Protein AF-A0AAQ1G7Q4-F1 (afdb_monomer)

Mean predicted aligned error: 9.94 Å

Solvent-accessible surface area (backbone atoms only — not comparable to full-atom values): 3122 Å² total; per-residue (Å²): 133,87,53,76,71,79,70,49,86,45,58,66,50,43,30,50,53,32,42,76,72,70,41,50,77,67,55,19,52,55,54,29,53,52,50,61,69,70,47,71,74,71,90,78,76,80,84,79,130

Secondary structure (DSSP, 8-state):
---GGGG--SHHHHHHHHHHTT--HHHHHHHHHHHHHHSPP-TTS----

pLDDT: mean 72.47, std 15.9, range [40.88, 90.19]

Radius of gyration: 13.02 Å; Cα contacts (8 Å, |Δi|>4): 22; chains: 1; bounding box: 40×16×26 Å

Sequence (49 aa):
MSTPRAAIKSIRDYEQFLKVRGFSCREAKILARAWRTLEPPAQGEGFRA

Foldseek 3Di:
DDDLVNVCPALVSQLVVVVVVVDDNVRSVVVSVVVVVVPDPPPDDDPDD

Structure (mmCIF, N/CA/C/O backbone):
data_AF-A0AAQ1G7Q4-F1
#
_entry.id   AF-A0AAQ1G7Q4-F1
#
loop_
_atom_site.group_PDB
_atom_site.id
_atom_site.type_symbol
_atom_site.label_atom_id
_atom_site.label_alt_id
_atom_site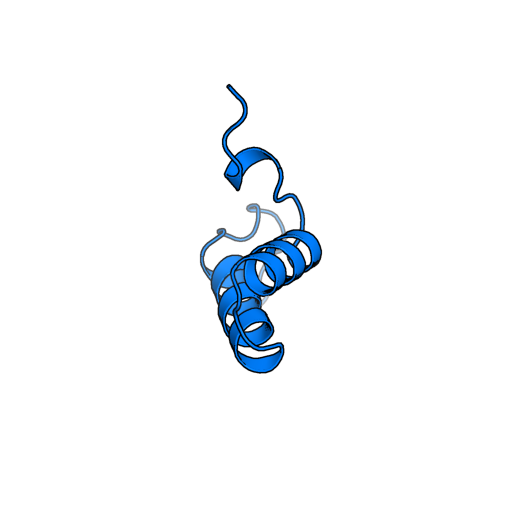.label_comp_id
_atom_site.label_asym_id
_atom_site.label_entity_id
_atom_site.label_seq_id
_atom_site.pdbx_PDB_ins_code
_atom_site.Cartn_x
_atom_site.Cartn_y
_atom_site.Cartn_z
_atom_site.occupancy
_atom_site.B_iso_or_equiv
_atom_site.auth_seq_id
_atom_site.auth_comp_id
_atom_site.auth_asym_id
_atom_site.auth_atom_id
_atom_site.pdbx_PDB_model_num
ATOM 1 N N . MET A 1 1 ? -13.445 11.373 -15.169 1.00 40.88 1 MET A N 1
ATOM 2 C CA . MET A 1 1 ? -13.417 10.850 -13.786 1.00 40.88 1 MET A CA 1
ATOM 3 C C . MET A 1 1 ? -11.994 10.422 -13.460 1.00 40.88 1 MET A C 1
ATOM 5 O O . MET A 1 1 ? -11.485 9.534 -14.132 1.00 40.88 1 MET A O 1
ATOM 9 N N . SER A 1 2 ? -11.332 11.079 -12.505 1.00 49.38 2 SER A N 1
ATOM 10 C CA . SER A 1 2 ? -9.969 10.719 -12.089 1.00 49.38 2 SER A CA 1
ATOM 11 C C . SER A 1 2 ? -10.013 9.424 -11.288 1.00 49.38 2 SER A C 1
ATOM 13 O O . SER A 1 2 ? -10.660 9.360 -10.245 1.00 49.38 2 SER A O 1
ATOM 15 N N . THR A 1 3 ? -9.370 8.372 -11.786 1.00 57.16 3 THR A N 1
ATOM 16 C CA . THR A 1 3 ? -9.281 7.119 -11.038 1.00 57.16 3 THR A CA 1
ATOM 17 C C . THR A 1 3 ? -8.425 7.346 -9.784 1.00 57.16 3 THR A C 1
ATOM 19 O O . THR A 1 3 ? -7.427 8.063 -9.856 1.00 57.16 3 THR A O 1
ATOM 22 N N . PRO A 1 4 ? -8.758 6.736 -8.631 1.00 61.81 4 PRO A N 1
ATOM 23 C CA . PRO A 1 4 ? -7.970 6.876 -7.403 1.00 61.81 4 PRO A CA 1
ATOM 24 C C . PRO A 1 4 ? -6.495 6.499 -7.601 1.00 61.81 4 PRO A C 1
ATOM 26 O O . PRO A 1 4 ? -5.620 7.037 -6.937 1.00 61.81 4 PRO A O 1
ATOM 29 N N . ARG A 1 5 ? -6.214 5.627 -8.577 1.00 60.06 5 ARG A N 1
ATOM 30 C CA . ARG A 1 5 ? -4.864 5.240 -8.996 1.00 60.06 5 ARG A CA 1
ATOM 31 C C . ARG A 1 5 ? -4.062 6.397 -9.609 1.00 60.06 5 ARG A C 1
ATOM 33 O O . ARG A 1 5 ? -2.861 6.448 -9.402 1.00 60.06 5 ARG A O 1
ATOM 40 N N . ALA A 1 6 ? -4.707 7.342 -10.296 1.00 60.66 6 ALA A N 1
ATOM 41 C CA . ALA A 1 6 ? -4.050 8.525 -10.864 1.00 60.66 6 ALA A CA 1
ATOM 42 C C . ALA A 1 6 ? -3.648 9.572 -9.803 1.00 60.66 6 ALA A C 1
ATOM 44 O O . ALA A 1 6 ? -2.855 10.468 -10.088 1.00 60.66 6 ALA A O 1
ATOM 45 N N . ALA A 1 7 ? -4.190 9.475 -8.583 1.00 67.38 7 ALA A N 1
ATOM 46 C CA . ALA A 1 7 ? -3.846 10.363 -7.472 1.00 67.38 7 ALA A CA 1
ATOM 47 C C . ALA A 1 7 ? -2.621 9.882 -6.673 1.00 67.38 7 ALA A C 1
ATOM 49 O O . ALA A 1 7 ? -2.024 10.666 -5.940 1.00 67.38 7 ALA A O 1
ATOM 50 N N . ILE A 1 8 ? -2.231 8.612 -6.817 1.00 76.81 8 ILE A N 1
ATOM 51 C CA . ILE A 1 8 ? -1.132 8.010 -6.060 1.00 76.81 8 ILE A CA 1
ATOM 52 C C . ILE A 1 8 ? 0.172 8.294 -6.802 1.00 76.81 8 ILE A C 1
ATOM 54 O O . ILE A 1 8 ? 0.506 7.620 -7.771 1.00 76.81 8 ILE A O 1
ATOM 58 N N . LYS A 1 9 ? 0.887 9.328 -6.355 1.00 77.44 9 LYS A N 1
ATOM 59 C CA . LYS A 1 9 ? 2.153 9.784 -6.958 1.00 77.44 9 LYS A CA 1
ATOM 60 C C . LYS A 1 9 ? 3.382 9.401 -6.141 1.00 77.44 9 LYS A C 1
ATOM 62 O O . LYS A 1 9 ? 4.508 9.638 -6.565 1.00 77.44 9 LYS A O 1
ATOM 67 N N . SER A 1 10 ? 3.174 8.855 -4.947 1.00 81.25 10 SER A N 1
ATOM 68 C CA . SER A 1 10 ? 4.244 8.465 -4.045 1.00 81.25 10 SER A CA 1
ATOM 69 C C . SER A 1 10 ? 3.858 7.239 -3.224 1.00 81.25 10 SER A C 1
ATOM 71 O O . SER A 1 10 ? 2.682 6.964 -2.976 1.00 81.25 10 SER A O 1
ATOM 73 N N . ILE A 1 11 ? 4.874 6.536 -2.721 1.00 82.94 11 ILE A N 1
ATOM 74 C CA . ILE A 1 11 ? 4.707 5.412 -1.786 1.00 82.94 11 ILE A CA 1
ATOM 75 C C . ILE A 1 11 ? 3.910 5.853 -0.552 1.00 82.94 11 ILE A C 1
ATOM 77 O O . ILE A 1 11 ? 3.098 5.092 -0.036 1.00 82.94 11 ILE A O 1
ATOM 81 N N . ARG A 1 12 ? 4.100 7.098 -0.099 1.00 83.19 12 ARG A N 1
ATOM 82 C CA . ARG A 1 12 ? 3.413 7.644 1.074 1.00 83.19 12 ARG A CA 1
ATOM 83 C C . ARG A 1 12 ? 1.923 7.867 0.812 1.00 83.19 12 ARG A C 1
ATOM 85 O O . ARG A 1 12 ? 1.116 7.581 1.692 1.00 83.19 12 ARG A O 1
ATOM 92 N N . ASP A 1 13 ? 1.562 8.322 -0.389 1.00 85.00 13 ASP A N 1
ATOM 93 C CA . ASP A 1 13 ? 0.159 8.427 -0.814 1.00 85.00 13 ASP A CA 1
ATOM 94 C C . ASP A 1 13 ? -0.498 7.049 -0.867 1.00 85.00 13 ASP A C 1
ATOM 96 O O . ASP A 1 13 ? -1.625 6.880 -0.405 1.00 85.00 13 ASP A O 1
ATOM 100 N N . TYR A 1 14 ? 0.229 6.040 -1.354 1.00 85.62 14 TYR A N 1
ATOM 101 C CA . TYR A 1 14 ? -0.256 4.664 -1.377 1.00 85.62 14 TYR A CA 1
ATOM 102 C C . TYR A 1 14 ? -0.440 4.095 0.040 1.00 85.62 14 TYR A C 1
ATOM 104 O O . TYR A 1 14 ? -1.462 3.479 0.334 1.00 85.62 14 TYR A O 1
ATOM 112 N N . GLU A 1 15 ? 0.492 4.360 0.963 1.00 87.19 15 GLU A N 1
ATOM 113 C CA . GLU A 1 15 ? 0.343 3.983 2.376 1.00 87.19 15 GLU A CA 1
ATOM 114 C C . GLU A 1 15 ? -0.881 4.640 3.027 1.00 87.19 15 GLU A C 1
ATOM 116 O O . GLU A 1 15 ? -1.614 3.976 3.761 1.00 87.19 15 GLU A O 1
ATOM 121 N N . GLN A 1 16 ? -1.112 5.933 2.780 1.00 87.25 16 GLN A N 1
ATOM 122 C CA . GLN A 1 16 ? -2.285 6.646 3.297 1.00 87.25 16 GLN A CA 1
ATOM 123 C C . GLN A 1 16 ? -3.580 6.101 2.693 1.00 87.25 16 GLN A C 1
ATOM 125 O O . GLN A 1 16 ? -4.540 5.855 3.421 1.00 87.25 16 GLN A O 1
ATOM 130 N N . PHE A 1 17 ? -3.587 5.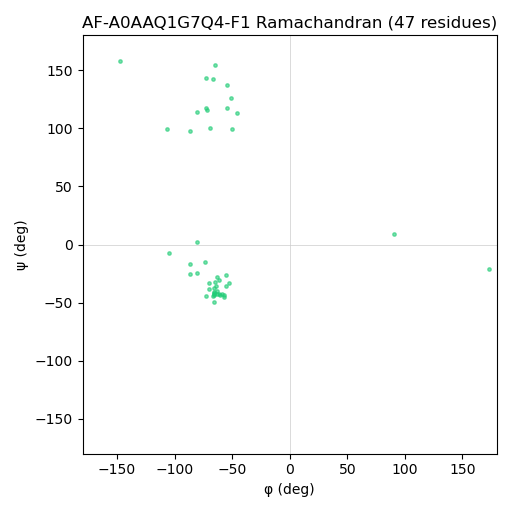825 1.388 1.00 86.94 17 PHE A N 1
ATOM 131 C CA . PHE A 1 17 ? -4.713 5.199 0.704 1.00 86.94 17 PHE A CA 1
ATOM 132 C C . PHE A 1 17 ? -5.084 3.846 1.329 1.00 86.94 17 PHE A C 1
ATOM 134 O O . PHE A 1 17 ? -6.258 3.590 1.596 1.00 86.94 17 PHE A O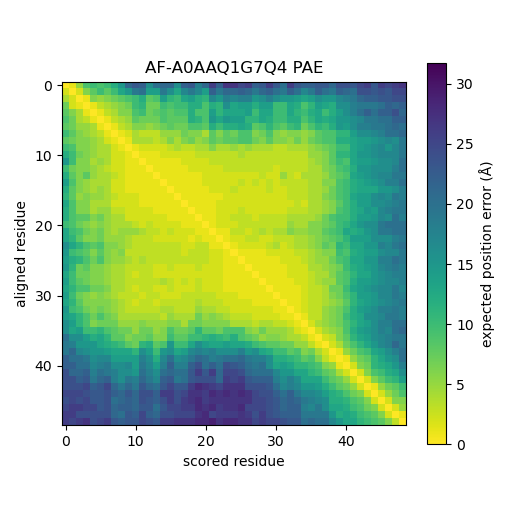 1
ATOM 141 N N . LEU A 1 18 ? -4.095 2.998 1.626 1.00 88.62 18 LEU A N 1
ATOM 142 C CA . LEU A 1 18 ? -4.326 1.707 2.278 1.00 88.62 18 LEU A CA 1
ATOM 143 C C . LEU A 1 18 ? -4.849 1.870 3.711 1.00 88.62 18 LEU A C 1
ATOM 145 O O . LEU A 1 18 ? -5.784 1.178 4.106 1.00 88.62 18 LEU A O 1
ATOM 149 N N . LYS A 1 19 ? -4.324 2.825 4.480 1.00 87.88 19 LYS A N 1
ATOM 150 C CA . LYS A 1 19 ? -4.830 3.100 5.836 1.00 87.88 19 LYS A CA 1
ATOM 151 C C . LYS A 1 19 ? -6.291 3.546 5.835 1.00 87.88 19 LYS A C 1
ATOM 153 O O . LYS A 1 19 ? -7.073 3.048 6.638 1.00 87.88 19 LYS A O 1
ATOM 158 N N . VAL A 1 20 ? -6.684 4.422 4.906 1.00 88.31 20 VAL A N 1
ATOM 159 C CA . VAL A 1 20 ? -8.087 4.858 4.743 1.00 88.31 20 VAL A CA 1
ATOM 160 C C . VAL A 1 20 ? -9.004 3.689 4.362 1.00 88.31 20 VAL A C 1
ATOM 162 O O . VAL A 1 20 ? -10.181 3.681 4.710 1.00 88.31 20 VAL A O 1
ATOM 165 N N . ARG A 1 21 ? -8.471 2.667 3.686 1.00 87.44 21 ARG A N 1
ATOM 166 C CA . ARG A 1 21 ? -9.191 1.432 3.343 1.00 87.44 21 ARG A CA 1
ATOM 167 C C . ARG A 1 21 ? -9.274 0.414 4.486 1.00 87.44 21 ARG A C 1
ATOM 169 O O . ARG A 1 21 ? -9.847 -0.650 4.279 1.00 87.44 21 ARG A O 1
ATOM 176 N N . GLY A 1 22 ? -8.743 0.734 5.667 1.00 90.06 22 GLY A N 1
ATOM 177 C CA . GLY A 1 22 ? -8.819 -0.118 6.856 1.00 90.06 22 GLY A CA 1
ATOM 178 C C . GLY A 1 22 ? -7.657 -1.098 7.019 1.00 90.06 22 GLY A C 1
ATOM 179 O O . GLY A 1 22 ? -7.714 -1.948 7.901 1.00 90.06 22 GLY A O 1
ATOM 180 N N . PHE A 1 23 ? -6.596 -0.988 6.211 1.00 89.75 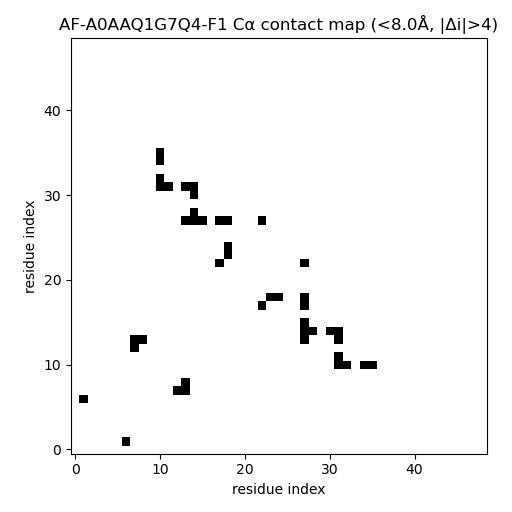23 PHE A N 1
ATOM 181 C CA . PHE A 1 23 ? -5.393 -1.800 6.403 1.00 89.75 23 PHE A CA 1
ATOM 182 C C . PHE A 1 23 ? -4.596 -1.327 7.621 1.00 89.75 23 PHE A C 1
ATOM 184 O O . PHE A 1 23 ? -4.433 -0.124 7.858 1.00 89.75 23 PHE A O 1
ATOM 191 N N . SER A 1 24 ? -4.003 -2.273 8.349 1.00 90.19 24 SER A N 1
ATOM 192 C CA . SER A 1 24 ? -3.109 -1.957 9.461 1.00 90.19 24 SER A CA 1
ATOM 193 C C . SER A 1 24 ? -1.851 -1.241 8.966 1.00 90.19 24 SER A C 1
ATOM 195 O O . SER A 1 24 ? -1.371 -1.475 7.856 1.00 90.19 24 SER A O 1
ATOM 197 N N . CYS A 1 25 ? -1.209 -0.445 9.828 1.00 86.06 25 CYS A N 1
ATOM 198 C CA . CYS A 1 25 ? 0.064 0.216 9.502 1.00 86.06 25 CYS A CA 1
ATOM 199 C C . CYS A 1 25 ? 1.144 -0.752 8.981 1.00 86.06 25 CYS A C 1
ATOM 201 O O . CYS A 1 25 ? 1.965 -0.367 8.148 1.00 86.06 25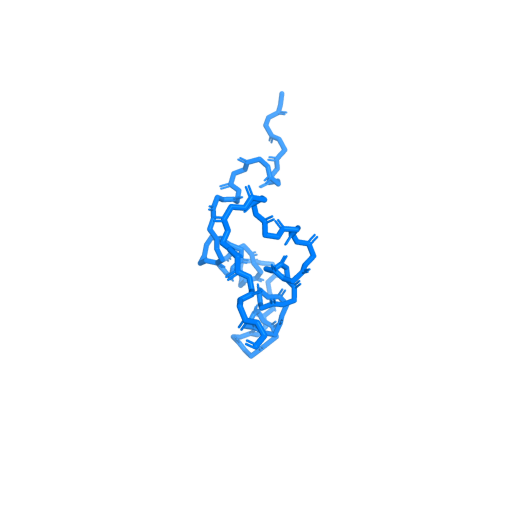 CYS A O 1
ATOM 203 N N . ARG A 1 26 ? 1.159 -1.997 9.475 1.00 87.94 26 ARG A N 1
ATOM 204 C CA . ARG A 1 26 ? 2.104 -3.033 9.037 1.00 87.94 26 ARG A CA 1
ATOM 205 C C . ARG A 1 26 ? 1.777 -3.553 7.636 1.00 87.94 26 ARG A C 1
ATOM 207 O O . ARG A 1 26 ? 2.680 -3.661 6.815 1.00 87.94 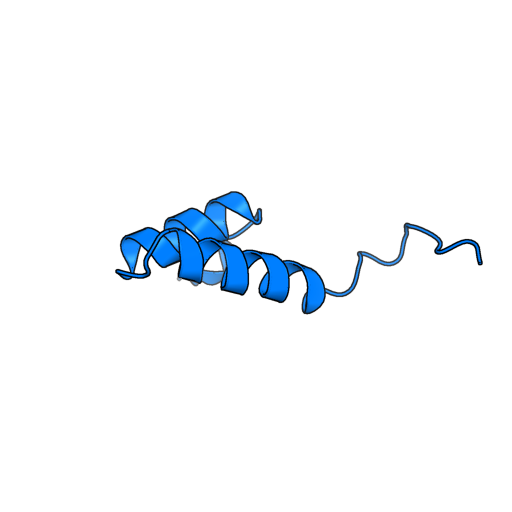26 ARG A O 1
ATOM 214 N N . GLU A 1 27 ? 0.506 -3.819 7.356 1.00 88.19 27 GLU A N 1
ATOM 215 C CA . GLU A 1 27 ? 0.032 -4.289 6.048 1.00 88.19 27 GLU A CA 1
ATOM 216 C C . GLU A 1 27 ? 0.222 -3.213 4.978 1.00 88.19 27 GLU A C 1
ATOM 218 O O . GLU A 1 27 ? 0.764 -3.492 3.910 1.00 88.19 27 GLU A O 1
ATOM 223 N N . ALA A 1 28 ? -0.103 -1.958 5.307 1.00 89.31 28 ALA A N 1
ATOM 224 C CA . ALA A 1 28 ? 0.102 -0.817 4.423 1.00 89.31 28 ALA A CA 1
ATOM 225 C C . ALA A 1 28 ? 1.574 -0.670 3.996 1.00 89.31 28 ALA A C 1
ATOM 227 O O . ALA A 1 28 ? 1.854 -0.498 2.813 1.00 89.31 28 ALA A O 1
ATOM 228 N N . LYS A 1 29 ? 2.522 -0.823 4.932 1.00 85.94 29 LYS A N 1
ATOM 229 C CA . LYS A 1 29 ? 3.969 -0.775 4.648 1.00 85.94 29 LYS A CA 1
ATOM 230 C C . LYS A 1 29 ? 4.440 -1.896 3.724 1.00 85.94 29 LYS A C 1
ATOM 232 O O . L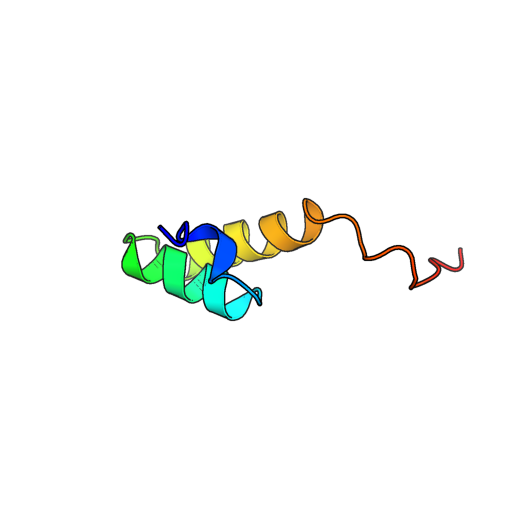YS A 1 29 ? 5.269 -1.659 2.846 1.00 85.94 29 LYS A O 1
ATOM 237 N N . ILE A 1 30 ? 3.953 -3.118 3.940 1.00 87.94 30 ILE A N 1
ATOM 238 C CA . ILE A 1 30 ? 4.326 -4.284 3.126 1.00 87.94 30 ILE A CA 1
ATOM 239 C C . ILE A 1 30 ? 3.820 -4.090 1.694 1.00 87.94 30 ILE A C 1
ATOM 241 O O . ILE A 1 30 ? 4.596 -4.189 0.744 1.00 87.94 30 ILE A O 1
ATOM 245 N N . LEU A 1 31 ? 2.545 -3.728 1.548 1.00 86.38 31 LEU A N 1
ATOM 246 C CA . LEU A 1 31 ? 1.916 -3.506 0.250 1.00 86.38 31 LEU A CA 1
ATOM 247 C C . LEU A 1 31 ? 2.518 -2.301 -0.486 1.00 86.38 31 LEU A C 1
ATOM 249 O O . LEU A 1 31 ? 2.715 -2.368 -1.696 1.00 86.38 31 LEU A O 1
ATOM 253 N N . ALA A 1 32 ? 2.866 -1.221 0.218 1.00 85.12 32 ALA A N 1
ATOM 254 C CA . ALA A 1 32 ? 3.483 -0.044 -0.393 1.00 85.12 32 ALA A CA 1
ATOM 255 C C . ALA A 1 32 ? 4.916 -0.282 -0.876 1.00 85.12 32 ALA A C 1
ATOM 257 O O . ALA A 1 32 ? 5.320 0.255 -1.907 1.00 85.12 32 ALA A O 1
ATOM 258 N N . ARG A 1 33 ? 5.679 -1.132 -0.181 1.00 81.81 33 ARG A N 1
ATOM 259 C CA . ARG A 1 33 ? 6.984 -1.591 -0.673 1.00 81.81 33 ARG A CA 1
ATOM 260 C C . ARG A 1 33 ? 6.846 -2.456 -1.922 1.00 81.81 33 ARG A C 1
ATOM 262 O O . ARG A 1 33 ? 7.586 -2.228 -2.870 1.00 81.81 33 ARG A O 1
ATOM 269 N N . ALA A 1 34 ? 5.891 -3.387 -1.934 1.00 81.75 34 ALA A N 1
ATOM 270 C CA . ALA A 1 34 ? 5.626 -4.238 -3.094 1.00 81.75 34 ALA A CA 1
ATOM 271 C C . ALA A 1 34 ? 5.151 -3.428 -4.313 1.00 81.75 34 ALA A C 1
ATOM 273 O O . ALA A 1 34 ? 5.543 -3.724 -5.438 1.00 81.75 34 ALA A O 1
ATOM 274 N N . TRP A 1 35 ? 4.370 -2.363 -4.094 1.00 75.12 35 TRP A N 1
ATOM 275 C CA . TRP A 1 35 ? 3.952 -1.437 -5.150 1.00 75.12 35 TRP A CA 1
ATOM 276 C C . TRP A 1 35 ? 5.150 -0.778 -5.855 1.00 75.12 35 TRP A C 1
ATOM 278 O O . TRP A 1 35 ? 5.196 -0.773 -7.081 1.00 75.12 35 TRP A O 1
ATOM 288 N N . ARG A 1 36 ? 6.179 -0.349 -5.103 1.00 65.94 36 ARG A N 1
ATOM 289 C CA . ARG A 1 36 ? 7.437 0.186 -5.668 1.00 65.94 36 ARG A CA 1
ATOM 290 C C . ARG A 1 36 ? 8.190 -0.836 -6.531 1.00 65.94 36 ARG A C 1
ATOM 292 O O . ARG A 1 36 ? 8.916 -0.445 -7.429 1.00 65.94 36 ARG A O 1
ATOM 299 N N . THR A 1 37 ? 8.072 -2.127 -6.229 1.00 65.12 37 THR A N 1
ATOM 300 C CA . THR A 1 37 ? 8.747 -3.202 -6.979 1.00 65.12 37 THR A CA 1
ATOM 301 C C . THR A 1 37 ? 8.012 -3.561 -8.272 1.00 65.12 37 THR A C 1
ATOM 303 O O . THR A 1 37 ? 8.622 -4.090 -9.195 1.00 65.12 37 THR A O 1
ATOM 306 N N . LEU A 1 38 ? 6.704 -3.295 -8.332 1.00 62.41 38 LEU A N 1
ATOM 307 C CA . LEU A 1 38 ? 5.864 -3.539 -9.506 1.00 62.41 38 LEU A CA 1
ATOM 308 C C . LEU A 1 38 ? 5.876 -2.373 -10.497 1.00 62.41 38 LEU A C 1
ATOM 310 O O . LEU A 1 38 ? 5.628 -2.589 -11.682 1.00 62.41 38 LEU A O 1
ATOM 314 N N . GLU A 1 39 ? 6.160 -1.152 -10.037 1.00 58.12 39 GLU A N 1
ATOM 315 C CA . GLU A 1 39 ? 6.569 -0.089 -10.947 1.00 58.12 39 GLU A CA 1
ATOM 316 C C . GLU A 1 39 ? 7.992 -0.400 -11.427 1.00 58.12 39 GLU A C 1
ATOM 318 O O . GLU A 1 39 ? 8.907 -0.457 -10.600 1.00 58.12 39 GLU A O 1
ATOM 323 N N . PRO A 1 40 ? 8.213 -0.648 -12.734 1.00 53.72 40 PRO A N 1
ATOM 324 C CA . PRO A 1 40 ? 9.571 -0.762 -13.237 1.00 53.72 40 PRO A CA 1
ATOM 325 C C . PRO A 1 40 ? 10.317 0.515 -12.834 1.00 53.72 40 PRO A C 1
ATOM 327 O O . PRO A 1 40 ? 9.730 1.601 -12.933 1.00 53.72 40 PRO A O 1
ATOM 330 N N . PRO A 1 41 ? 11.576 0.423 -12.356 1.00 54.41 41 PRO A N 1
ATOM 331 C CA . PRO A 1 41 ? 12.371 1.622 -12.162 1.00 54.41 41 PRO A CA 1
ATOM 332 C C .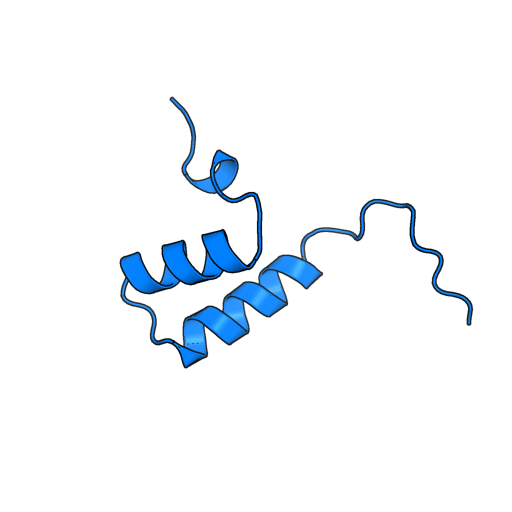 PRO A 1 41 ? 12.296 2.387 -13.475 1.00 54.41 41 PRO A C 1
ATOM 334 O O . PRO A 1 41 ? 12.521 1.795 -14.534 1.00 54.41 41 PRO A O 1
ATOM 337 N N . ALA A 1 42 ? 11.899 3.661 -13.416 1.00 53.97 42 ALA A N 1
ATOM 338 C CA . ALA A 1 42 ? 12.012 4.542 -14.563 1.00 53.97 42 ALA A CA 1
ATOM 339 C C . ALA A 1 42 ? 13.415 4.309 -15.130 1.00 53.97 42 ALA A C 1
ATOM 341 O O . ALA A 1 42 ? 14.403 4.492 -14.420 1.00 53.97 42 ALA A O 1
ATOM 342 N N . GLN A 1 43 ? 13.466 3.737 -16.331 1.00 49.62 43 GLN A N 1
ATOM 343 C CA . GLN A 1 43 ? 14.673 3.282 -17.001 1.00 49.62 43 GLN A CA 1
ATOM 344 C C . GLN A 1 43 ? 15.690 4.429 -16.971 1.00 49.62 43 GLN A C 1
ATOM 346 O O . GLN A 1 43 ? 15.548 5.394 -17.717 1.00 49.62 43 GLN A O 1
ATOM 351 N N . GLY A 1 44 ? 16.645 4.383 -16.038 1.00 51.81 44 GLY A N 1
ATOM 352 C CA . GLY A 1 44 ? 17.454 5.562 -15.732 1.00 51.81 44 GLY A CA 1
ATOM 353 C C . GLY A 1 44 ? 18.406 5.466 -14.540 1.00 51.81 44 GLY A C 1
ATOM 354 O O . GLY A 1 44 ? 19.389 6.197 -14.536 1.00 51.81 44 GLY A O 1
ATOM 355 N N . GLU A 1 45 ? 18.211 4.563 -13.576 1.00 49.12 45 GLU A N 1
ATOM 356 C CA . GLU A 1 45 ? 19.252 4.285 -12.573 1.00 49.12 45 GLU A CA 1
ATOM 357 C C . GLU A 1 45 ? 19.899 2.931 -12.850 1.00 49.12 45 GLU A C 1
ATOM 359 O O . GLU A 1 45 ? 19.353 1.865 -12.562 1.00 49.12 45 GLU A O 1
ATOM 364 N N . GLY A 1 46 ? 21.063 3.008 -13.497 1.00 46.78 46 GLY A N 1
ATOM 365 C CA . GLY A 1 46 ? 21.922 1.878 -13.794 1.00 46.78 46 GLY A CA 1
ATOM 366 C C . GLY A 1 46 ? 22.263 1.098 -12.531 1.00 46.78 46 GLY A C 1
ATOM 367 O O . GLY A 1 46 ? 22.938 1.593 -11.632 1.00 46.78 46 GLY A O 1
ATOM 368 N N . PHE A 1 47 ? 21.842 -0.161 -12.509 1.00 50.66 47 PHE A N 1
ATOM 369 C CA . PHE A 1 47 ? 22.429 -1.171 -11.647 1.00 50.66 47 PHE A CA 1
ATOM 370 C C . PHE A 1 47 ? 23.839 -1.446 -12.183 1.00 50.66 47 PHE A C 1
ATOM 372 O O . PHE A 1 47 ? 24.006 -2.126 -13.197 1.00 50.66 47 PHE A O 1
ATOM 379 N N . ARG A 1 48 ? 24.861 -0.856 -11.557 1.00 47.44 48 ARG A N 1
ATOM 380 C CA . ARG A 1 48 ? 26.244 -1.280 -11.773 1.00 47.44 48 ARG A CA 1
ATOM 381 C C . ARG A 1 48 ? 26.469 -2.516 -10.902 1.00 47.44 48 ARG A C 1
ATOM 383 O O . ARG A 1 48 ? 26.339 -2.430 -9.683 1.00 47.44 48 ARG A O 1
ATOM 390 N N . ALA A 1 49 ? 26.682 -3.638 -11.586 1.00 52.97 49 ALA A N 1
ATOM 391 C CA . ALA A 1 49 ? 27.097 -4.924 -11.034 1.00 52.97 49 ALA A CA 1
ATOM 392 C C . ALA A 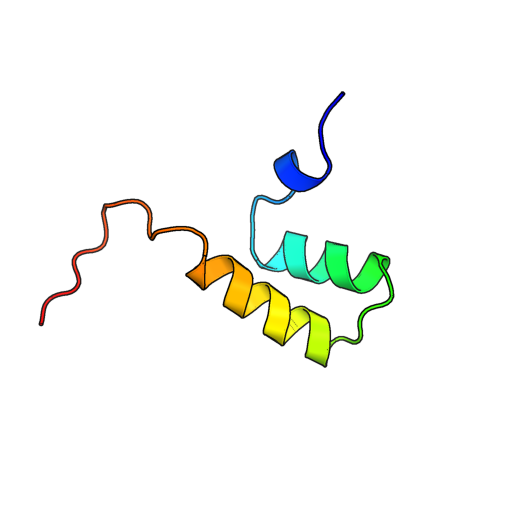1 49 ? 28.450 -4.834 -10.314 1.00 52.97 49 ALA A C 1
ATOM 394 O O . ALA A 1 49 ? 29.245 -3.928 -10.672 1.00 52.97 49 ALA A O 1
#

Organism: NCBI:txid857252